Protein AF-A0A1F4QFS1-F1 (afdb_monomer_lite)

Radius of gyration: 15.16 Å; chains: 1; bounding box: 37×32×40 Å

pLDDT: mean 86.31, std 12.3, range [36.94, 94.0]

Foldseek 3Di:
DDPVVVVVVVVVVVVVVLVVVLVVCVVVVNQQAAPPPRDGADVVVCVVPVSDRHHPCVVCVVVVNPPDD

Sequence (69 aa):
MTQHDEVVKRRLADKSRALAEALERVREGTYGICQACGCRIPRRRLEAVPTATLCVSCQAQREGVAHAA

Secondary structure (DSSP, 8-state):
--HHHHHHHHHHHHHHHHHHHHHHHHHTT-TTB-TTT-PBPPHHHHHH-TT--S-HHHHHHHTT-----

Structure (mmCIF, N/CA/C/O backbone):
data_AF-A0A1F4QFS1-F1
#
_entry.id   AF-A0A1F4QFS1-F1
#
loop_
_atom_site.group_PDB
_atom_site.id
_atom_site.type_symbol
_atom_site.label_atom_id
_atom_site.label_alt_id
_atom_site.label_comp_id
_atom_site.label_asym_id
_atom_site.label_entity_id
_atom_site.label_seq_id
_atom_site.pdbx_PDB_ins_code
_atom_site.Cartn_x
_atom_site.Cartn_y
_atom_site.Cartn_z
_atom_site.occupancy
_atom_site.B_iso_or_equiv
_atom_site.auth_seq_id
_atom_site.auth_comp_id
_atom_site.auth_asym_id
_atom_site.auth_atom_id
_atom_site.pdbx_PDB_model_num
ATOM 1 N N . MET A 1 1 ? 22.266 -0.101 -27.052 1.00 53.81 1 MET A N 1
ATOM 2 C CA . MET A 1 1 ? 21.153 -0.352 -26.110 1.00 53.81 1 MET A CA 1
ATOM 3 C C . MET A 1 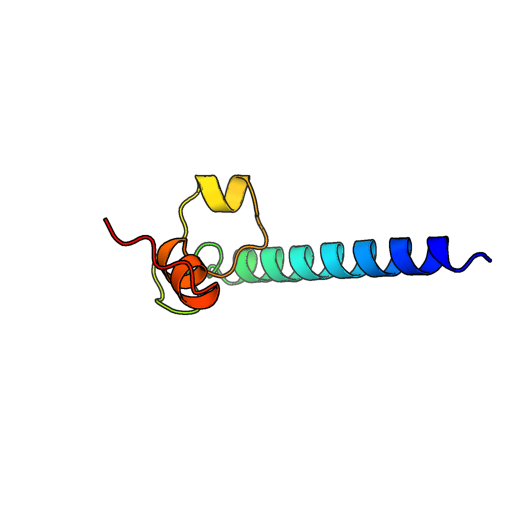1 ? 20.587 1.000 -25.718 1.00 53.81 1 MET A C 1
ATOM 5 O O . MET A 1 1 ? 21.332 1.829 -25.217 1.00 53.81 1 MET A O 1
ATOM 9 N N . THR A 1 2 ? 19.347 1.299 -26.095 1.00 74.75 2 THR A N 1
ATOM 10 C CA . THR A 1 2 ? 18.767 2.647 -25.991 1.00 74.75 2 THR A CA 1
ATOM 11 C C . THR A 1 2 ? 18.354 2.981 -24.561 1.00 74.75 2 THR A C 1
ATOM 13 O O . THR A 1 2 ? 17.810 2.136 -23.857 1.00 74.75 2 THR A O 1
ATOM 16 N N . GLN A 1 3 ? 18.540 4.240 -24.159 1.00 69.06 3 GLN A N 1
ATOM 17 C CA . GLN A 1 3 ? 18.258 4.769 -22.816 1.00 69.06 3 GLN A CA 1
ATOM 18 C C . GLN A 1 3 ? 16.829 4.495 -22.300 1.00 69.06 3 GLN A C 1
ATOM 20 O O . GLN A 1 3 ? 16.600 4.454 -21.095 1.00 69.06 3 GLN A O 1
ATOM 25 N N . HIS A 1 4 ? 15.875 4.258 -23.202 1.00 74.12 4 HIS A N 1
ATOM 26 C CA . HIS A 1 4 ? 14.494 3.909 -22.869 1.00 74.12 4 HIS A CA 1
ATOM 27 C C . HIS A 1 4 ? 14.360 2.521 -22.209 1.00 74.12 4 HIS A C 1
ATOM 29 O O . HIS A 1 4 ? 13.568 2.355 -21.284 1.00 74.12 4 HIS A O 1
ATOM 35 N N . ASP A 1 5 ? 15.155 1.540 -22.647 1.00 80.94 5 ASP A N 1
ATOM 36 C CA . ASP A 1 5 ? 15.065 0.143 -22.196 1.00 80.94 5 ASP A CA 1
ATOM 37 C C . ASP A 1 5 ? 15.511 -0.002 -20.729 1.00 80.94 5 ASP A C 1
ATOM 39 O O . ASP A 1 5 ? 14.879 -0.680 -19.919 1.00 80.94 5 ASP A O 1
ATOM 43 N N . GLU A 1 6 ? 16.544 0.749 -20.346 1.00 80.25 6 GLU A N 1
ATOM 44 C CA . GLU A 1 6 ? 17.075 0.781 -18.979 1.00 80.25 6 GLU A CA 1
ATOM 45 C C . GLU A 1 6 ? 16.084 1.396 -17.975 1.00 80.25 6 GLU A C 1
ATOM 47 O O . GLU A 1 6 ? 15.945 0.915 -16.847 1.00 80.25 6 GLU A O 1
ATOM 52 N N . VAL A 1 7 ? 15.317 2.414 -18.384 1.00 87.44 7 VAL A N 1
ATOM 53 C CA . VAL A 1 7 ? 14.264 3.000 -17.536 1.00 87.44 7 VAL A CA 1
ATOM 54 C C . VAL A 1 7 ? 13.131 2.000 -17.299 1.00 87.44 7 VAL A C 1
ATOM 56 O O . VAL A 1 7 ? 12.615 1.904 -16.181 1.00 87.44 7 VAL A O 1
ATOM 59 N N . VAL A 1 8 ? 12.751 1.234 -18.327 1.00 89.44 8 VAL A N 1
ATOM 60 C CA . VAL A 1 8 ? 11.716 0.196 -18.218 1.00 89.44 8 VAL A CA 1
ATOM 61 C C . VAL A 1 8 ? 12.171 -0.920 -17.277 1.00 89.44 8 VAL A C 1
ATOM 63 O O . VAL A 1 8 ? 11.428 -1.270 -16.356 1.00 89.44 8 VAL A O 1
ATOM 66 N N . LYS A 1 9 ? 13.406 -1.415 -17.435 1.00 89.50 9 LYS A N 1
ATOM 67 C CA . LYS A 1 9 ? 13.985 -2.430 -16.539 1.00 89.50 9 LYS A CA 1
ATOM 68 C C . LYS A 1 9 ? 13.997 -1.978 -15.087 1.00 89.50 9 LYS A C 1
ATOM 70 O O . LYS A 1 9 ? 13.553 -2.722 -14.216 1.00 89.50 9 LYS A O 1
ATOM 75 N N . ARG A 1 10 ? 14.441 -0.746 -14.823 1.00 89.94 10 ARG A N 1
ATOM 76 C CA . ARG A 1 10 ? 14.484 -0.203 -13.460 1.00 89.94 10 ARG A CA 1
ATOM 77 C C . ARG A 1 10 ? 13.099 -0.182 -12.817 1.00 89.94 10 ARG A C 1
ATOM 79 O O . ARG A 1 10 ? 12.927 -0.704 -11.721 1.00 89.94 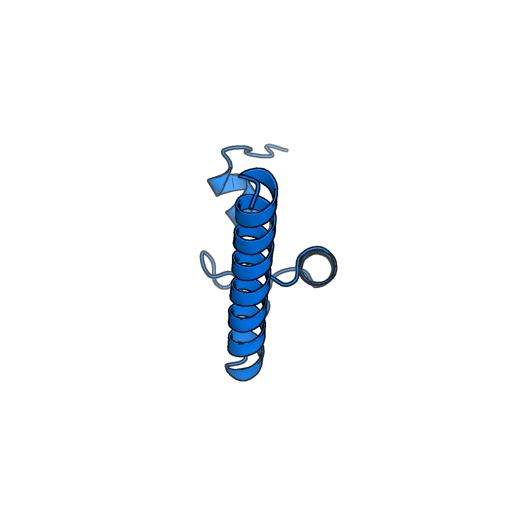10 ARG A O 1
ATOM 86 N N . ARG A 1 11 ? 12.092 0.348 -13.520 1.00 90.88 11 ARG A N 1
ATOM 87 C CA . ARG A 1 11 ? 10.710 0.402 -13.009 1.00 90.88 11 ARG A CA 1
ATOM 88 C C . ARG A 1 11 ? 10.136 -0.987 -12.739 1.00 90.88 11 ARG A C 1
ATOM 90 O O . ARG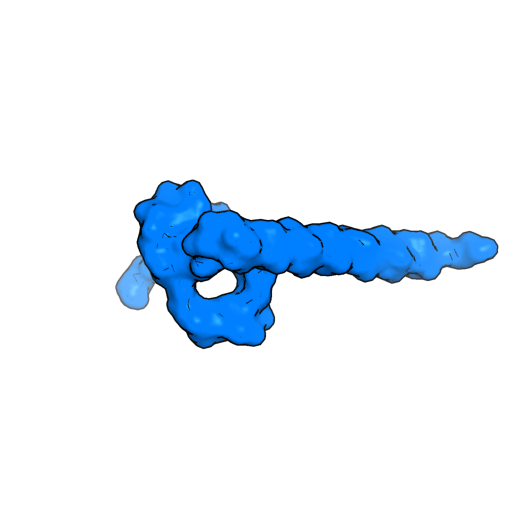 A 1 11 ? 9.381 -1.152 -11.782 1.00 90.88 11 ARG A O 1
ATOM 97 N N . LEU A 1 12 ? 10.459 -1.973 -13.577 1.00 90.88 12 LEU A N 1
ATOM 98 C CA . LEU A 1 12 ? 10.022 -3.351 -13.370 1.00 90.88 12 LEU A CA 1
ATOM 99 C C . LEU A 1 12 ? 10.674 -3.962 -12.123 1.00 90.88 12 LEU A C 1
ATOM 101 O O . LEU A 1 12 ? 9.969 -4.549 -11.305 1.00 90.88 12 LEU A O 1
ATOM 105 N N . ALA A 1 13 ? 11.981 -3.758 -11.946 1.00 91.75 13 ALA A N 1
ATOM 106 C CA . ALA A 1 13 ? 12.719 -4.223 -10.773 1.00 91.75 13 ALA A CA 1
ATOM 107 C C . ALA A 1 13 ? 12.227 -3.568 -9.468 1.00 91.75 13 ALA A C 1
ATOM 109 O O . ALA A 1 13 ? 12.111 -4.227 -8.436 1.00 91.75 13 ALA A O 1
ATOM 110 N N . ASP A 1 14 ? 11.884 -2.278 -9.506 1.00 92.75 14 ASP A N 1
ATOM 111 C CA . ASP A 1 14 ? 11.316 -1.580 -8.349 1.00 92.75 14 ASP A CA 1
ATOM 112 C C . ASP A 1 14 ? 9.942 -2.156 -7.966 1.00 92.75 14 ASP A C 1
ATOM 114 O O . ASP A 1 14 ? 9.668 -2.386 -6.786 1.00 92.75 14 ASP A O 1
ATOM 118 N N . LYS A 1 15 ? 9.093 -2.467 -8.957 1.00 90.62 15 LYS A N 1
ATOM 119 C CA . LYS A 1 15 ? 7.796 -3.125 -8.725 1.00 90.62 15 LYS A CA 1
ATOM 120 C C . LYS A 1 15 ? 7.952 -4.537 -8.163 1.00 90.62 15 LYS A C 1
ATOM 122 O O . LYS A 1 15 ? 7.230 -4.892 -7.234 1.00 90.62 15 LYS A O 1
ATOM 127 N N . SER A 1 16 ? 8.870 -5.340 -8.705 1.00 93.00 16 SER A N 1
ATOM 128 C CA . SER A 1 16 ? 9.096 -6.704 -8.214 1.00 93.00 16 SER A CA 1
ATOM 129 C C . SER A 1 16 ? 9.609 -6.700 -6.778 1.00 93.00 16 SER A C 1
ATOM 131 O O . SER A 1 16 ? 9.162 -7.512 -5.972 1.00 93.00 16 SER A O 1
ATOM 133 N N . ARG A 1 17 ? 10.490 -5.751 -6.435 1.00 93.62 17 ARG A N 1
ATOM 134 C CA . ARG A 1 17 ? 10.981 -5.575 -5.065 1.00 93.62 17 ARG A CA 1
ATOM 135 C C . ARG A 1 17 ? 9.845 -5.221 -4.105 1.00 93.62 17 ARG A C 1
ATOM 137 O O . ARG A 1 17 ? 9.669 -5.914 -3.110 1.00 93.62 17 ARG A O 1
ATOM 144 N N . ALA A 1 18 ? 9.003 -4.252 -4.466 1.00 91.88 18 ALA A N 1
ATOM 145 C CA . ALA A 1 18 ? 7.861 -3.863 -3.638 1.00 91.88 18 ALA A CA 1
ATOM 146 C C . ALA A 1 18 ? 6.864 -5.018 -3.403 1.00 91.88 18 ALA A C 1
ATOM 148 O O . ALA A 1 18 ? 6.272 -5.124 -2.328 1.00 91.88 18 ALA A O 1
ATOM 149 N N . LEU A 1 19 ? 6.675 -5.897 -4.395 1.00 93.06 19 LEU A N 1
ATOM 150 C CA . LEU A 1 19 ? 5.854 -7.103 -4.251 1.00 93.06 19 LEU A CA 1
ATOM 151 C C . LEU A 1 19 ? 6.520 -8.157 -3.361 1.00 93.06 19 LEU A C 1
ATOM 153 O O . LEU A 1 19 ? 5.838 -8.759 -2.536 1.00 93.06 19 LEU A O 1
ATOM 157 N N . ALA A 1 20 ? 7.832 -8.363 -3.489 1.00 93.69 20 ALA A N 1
ATOM 158 C CA . ALA A 1 20 ? 8.575 -9.270 -2.617 1.00 93.69 20 ALA A CA 1
ATOM 159 C C . ALA A 1 20 ? 8.477 -8.835 -1.145 1.00 93.69 20 ALA A C 1
ATOM 161 O O . ALA A 1 20 ? 8.182 -9.655 -0.281 1.00 93.69 20 ALA A O 1
ATOM 162 N N . GLU A 1 21 ? 8.610 -7.536 -0.870 1.00 92.50 21 GLU A N 1
ATOM 163 C CA . GLU A 1 21 ? 8.412 -6.972 0.472 1.00 92.50 21 GLU A CA 1
ATOM 164 C C . GLU A 1 21 ? 6.978 -7.178 0.983 1.00 92.50 21 GLU A C 1
ATOM 166 O O . GLU A 1 21 ? 6.761 -7.472 2.157 1.00 92.50 21 GLU A O 1
ATOM 171 N N . ALA A 1 22 ? 5.974 -7.038 0.112 1.00 90.50 22 ALA A N 1
ATOM 172 C CA . ALA A 1 22 ? 4.587 -7.305 0.478 1.00 90.50 22 ALA A CA 1
ATOM 173 C C . ALA A 1 22 ? 4.356 -8.780 0.839 1.00 90.50 22 ALA A C 1
ATOM 175 O O . ALA A 1 22 ? 3.660 -9.056 1.815 1.00 90.50 22 ALA A O 1
ATOM 176 N N . LEU A 1 23 ? 4.959 -9.713 0.096 1.00 93.00 23 LEU A N 1
ATOM 177 C CA . LEU A 1 23 ? 4.900 -11.146 0.392 1.00 93.00 23 LEU A CA 1
ATOM 178 C C . LEU A 1 23 ? 5.597 -11.492 1.709 1.00 93.00 23 LEU A C 1
ATOM 180 O O . LEU A 1 23 ? 5.096 -12.339 2.447 1.00 93.00 23 LEU A O 1
ATOM 184 N N . GLU A 1 24 ? 6.703 -10.827 2.036 1.00 93.75 24 GLU A N 1
ATOM 185 C CA . GLU A 1 24 ? 7.369 -11.044 3.321 1.00 93.75 24 GLU A CA 1
ATOM 186 C C . GLU A 1 24 ? 6.464 -10.631 4.487 1.00 93.75 24 GLU A C 1
ATOM 188 O O . GLU A 1 24 ? 6.241 -11.421 5.399 1.00 93.75 24 GLU A O 1
ATOM 193 N N . ARG A 1 25 ? 5.780 -9.485 4.383 1.00 90.56 25 ARG A N 1
ATOM 194 C CA . ARG A 1 25 ? 4.780 -9.079 5.387 1.00 90.56 25 ARG A CA 1
ATOM 195 C C . ARG A 1 25 ? 3.638 -10.083 5.537 1.00 90.56 25 ARG A C 1
ATOM 197 O O . ARG A 1 25 ? 3.066 -10.208 6.619 1.00 90.56 25 ARG A O 1
ATOM 204 N N . VAL A 1 26 ? 3.265 -10.788 4.464 1.00 90.81 26 VAL A N 1
ATOM 205 C CA . VAL A 1 26 ? 2.260 -11.864 4.542 1.00 90.81 26 VAL A CA 1
ATOM 206 C C . VAL A 1 26 ? 2.796 -13.015 5.384 1.00 90.81 26 VAL A C 1
ATOM 208 O O . VAL A 1 26 ? 2.074 -13.513 6.245 1.00 90.81 26 VAL A O 1
ATOM 211 N N . ARG A 1 27 ? 4.059 -13.402 5.181 1.00 92.62 27 ARG A N 1
ATOM 212 C CA . ARG A 1 27 ? 4.719 -14.457 5.965 1.00 92.62 27 ARG A CA 1
ATOM 213 C C . ARG A 1 27 ? 4.888 -14.069 7.431 1.00 92.62 27 ARG A C 1
ATOM 215 O O . ARG A 1 27 ? 4.673 -14.904 8.299 1.00 92.62 27 ARG A O 1
ATOM 222 N N . GLU A 1 28 ? 5.204 -12.807 7.705 1.00 92.06 28 GLU A N 1
ATOM 223 C CA . GLU A 1 28 ? 5.302 -12.260 9.064 1.00 92.06 28 GLU A CA 1
ATOM 224 C C . GLU A 1 28 ? 3.930 -12.045 9.732 1.00 92.06 28 GLU A C 1
ATOM 226 O O . GLU A 1 28 ? 3.858 -11.731 10.918 1.00 92.06 28 GLU A O 1
ATOM 231 N N . GLY A 1 29 ? 2.825 -12.174 8.988 1.00 89.50 29 GLY A N 1
ATOM 232 C CA . GLY A 1 29 ? 1.470 -11.928 9.492 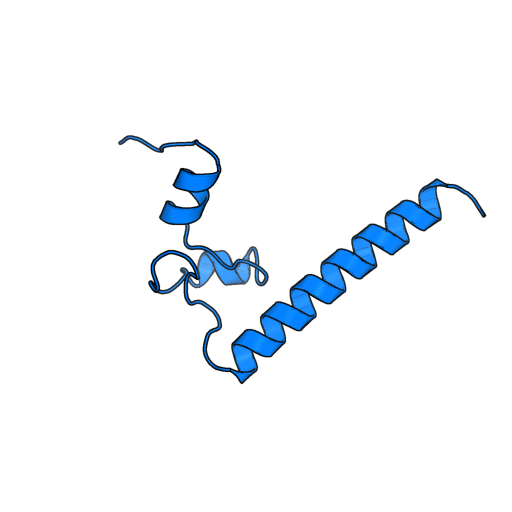1.00 89.50 29 GLY A CA 1
ATOM 233 C C . GLY A 1 29 ? 1.134 -10.447 9.717 1.00 89.50 29 GLY A C 1
ATOM 234 O O . GLY A 1 29 ? 0.082 -10.130 10.268 1.00 89.50 29 GLY A O 1
ATOM 235 N N . THR A 1 30 ? 1.995 -9.529 9.273 1.00 89.94 30 THR A N 1
ATOM 236 C CA . THR A 1 30 ? 1.805 -8.071 9.382 1.00 89.94 30 THR A CA 1
ATOM 237 C C . THR A 1 30 ? 1.149 -7.465 8.139 1.00 89.94 30 THR A C 1
ATOM 239 O O . THR A 1 30 ? 0.866 -6.264 8.086 1.00 89.94 30 THR A O 1
ATOM 242 N N . TYR A 1 31 ? 0.879 -8.279 7.115 1.00 92.12 31 TYR A N 1
ATOM 243 C CA . TYR A 1 31 ? 0.221 -7.825 5.897 1.00 92.12 31 TYR A CA 1
ATOM 244 C C . TYR A 1 31 ? -1.171 -7.260 6.171 1.00 92.12 31 TYR A C 1
ATOM 246 O O . TYR A 1 31 ? -1.992 -7.843 6.877 1.00 92.12 31 TYR A O 1
ATOM 254 N N . GLY A 1 32 ? -1.448 -6.106 5.567 1.00 90.75 32 GLY A N 1
ATOM 255 C CA . GLY A 1 32 ? -2.692 -5.389 5.800 1.00 90.75 32 GLY A CA 1
ATOM 256 C C . GLY A 1 32 ? -2.742 -4.660 7.140 1.00 90.75 32 GLY A C 1
ATOM 257 O O . GLY A 1 32 ? -3.828 -4.266 7.548 1.00 90.75 32 GLY A O 1
ATOM 258 N N . ILE A 1 33 ? -1.610 -4.436 7.813 1.00 93.94 33 ILE A N 1
ATOM 259 C CA . ILE A 1 33 ? -1.510 -3.536 8.967 1.00 93.94 33 ILE A CA 1
ATOM 260 C C . ILE A 1 33 ? -0.813 -2.241 8.542 1.00 93.94 33 ILE A C 1
ATOM 262 O O . ILE A 1 33 ? 0.218 -2.251 7.873 1.00 93.94 33 ILE A O 1
ATOM 266 N N . CYS A 1 34 ? -1.402 -1.104 8.909 1.00 94.00 34 CYS A N 1
ATOM 267 C CA . CYS A 1 34 ? -0.839 0.211 8.641 1.00 94.00 34 CYS A CA 1
ATOM 268 C C . CYS A 1 34 ? 0.430 0.423 9.472 1.00 94.00 34 CYS A C 1
ATOM 270 O O . CYS A 1 34 ? 0.369 0.401 10.698 1.00 94.00 34 CYS A O 1
ATOM 272 N N . GLN A 1 35 ? 1.550 0.732 8.821 1.00 90.88 35 GLN A N 1
ATOM 273 C CA . GLN A 1 35 ? 2.825 0.984 9.506 1.00 90.88 35 GLN A CA 1
ATOM 274 C C . GLN A 1 35 ? 2.848 2.289 10.322 1.00 90.88 35 GLN A C 1
ATOM 276 O O . GLN A 1 35 ? 3.727 2.464 11.156 1.00 90.88 35 GLN A O 1
ATOM 281 N N . ALA A 1 36 ? 1.907 3.212 10.088 1.00 92.12 36 ALA A N 1
ATOM 282 C CA . ALA A 1 36 ? 1.845 4.485 10.812 1.00 92.12 36 ALA A CA 1
ATOM 283 C C . ALA A 1 36 ? 0.927 4.441 12.042 1.00 92.12 36 ALA A C 1
ATOM 285 O O . ALA A 1 36 ? 1.279 4.986 13.080 1.00 92.12 36 ALA A O 1
ATOM 286 N N . CYS A 1 37 ? -0.251 3.818 11.932 1.00 92.75 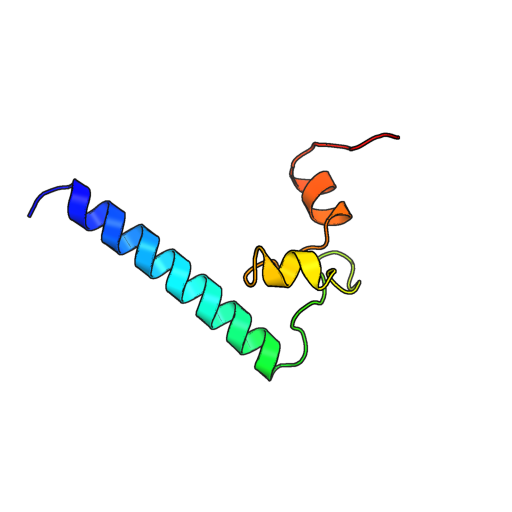37 CYS A N 1
ATOM 287 C CA . CYS A 1 37 ? -1.247 3.809 13.011 1.00 92.75 37 CYS A CA 1
ATOM 288 C C . CYS A 1 37 ? -1.554 2.418 13.584 1.00 92.75 37 CYS A C 1
ATOM 290 O O . CYS A 1 37 ? -2.323 2.318 14.532 1.00 92.75 37 CYS A O 1
ATOM 292 N N . GLY A 1 38 ? -1.032 1.338 12.995 1.00 91.25 38 GLY A N 1
ATOM 293 C CA . GLY A 1 38 ? -1.316 -0.036 13.427 1.00 91.25 38 GLY A CA 1
ATOM 294 C C . GLY A 1 38 ? -2.722 -0.550 13.088 1.00 91.25 38 GLY A C 1
ATOM 295 O O . GLY A 1 38 ? -3.037 -1.705 13.364 1.00 91.25 38 GLY A O 1
ATOM 296 N N . CYS A 1 39 ? -3.592 0.261 12.475 1.00 91.69 39 CYS A N 1
ATOM 297 C CA . CYS A 1 39 ? -4.928 -0.185 12.075 1.00 91.69 39 CYS A CA 1
ATOM 298 C C . CYS A 1 39 ? -4.884 -1.129 10.866 1.00 91.69 39 CYS A C 1
ATOM 300 O O . CYS A 1 39 ? -3.974 -1.064 10.036 1.00 91.69 39 CYS A O 1
ATOM 302 N N . ARG A 1 40 ? -5.930 -1.945 10.700 1.00 91.81 40 ARG A N 1
ATOM 303 C CA . ARG A 1 40 ? -6.087 -2.789 9.509 1.00 91.81 40 ARG A CA 1
ATOM 304 C C . ARG A 1 40 ? -6.342 -1.942 8.256 1.00 91.81 40 ARG A C 1
ATOM 306 O O . ARG A 1 40 ? -7.201 -1.062 8.244 1.00 91.81 40 ARG A O 1
ATOM 313 N N . ILE A 1 41 ? -5.608 -2.230 7.188 1.00 92.69 41 ILE A N 1
ATOM 314 C CA . ILE A 1 41 ? -5.793 -1.661 5.855 1.00 92.69 41 ILE A CA 1
ATOM 315 C C . ILE A 1 41 ? -7.014 -2.346 5.216 1.00 92.69 41 ILE A C 1
ATOM 317 O O . ILE A 1 41 ? -7.096 -3.577 5.230 1.00 92.69 41 ILE A O 1
ATOM 321 N N . PRO A 1 42 ? -7.967 -1.589 4.641 1.00 90.00 42 PRO A N 1
ATOM 322 C CA . PRO A 1 42 ? -9.147 -2.168 4.005 1.00 90.00 42 PRO A CA 1
ATOM 323 C C . PRO A 1 42 ? -8.774 -3.142 2.885 1.00 90.00 42 PRO A C 1
ATOM 325 O O . PRO A 1 42 ? -7.939 -2.815 2.039 1.00 90.00 42 PRO A O 1
ATOM 328 N N . ARG A 1 43 ? -9.448 -4.299 2.817 1.00 89.44 43 ARG A N 1
ATOM 329 C CA . ARG A 1 43 ? -9.157 -5.333 1.805 1.00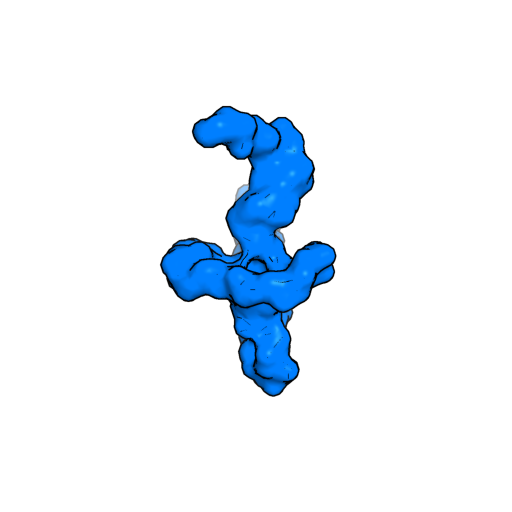 89.44 43 ARG A CA 1
ATOM 330 C C . ARG A 1 43 ? -9.254 -4.797 0.376 1.00 89.44 43 ARG A C 1
ATOM 332 O O . ARG A 1 43 ? -8.320 -4.990 -0.389 1.00 89.44 43 ARG A O 1
ATOM 339 N N . ARG A 1 44 ? -10.273 -3.975 0.092 1.00 90.56 44 ARG A N 1
ATOM 340 C CA . ARG A 1 44 ? -10.456 -3.287 -1.200 1.00 90.56 44 ARG A CA 1
ATOM 341 C C . ARG A 1 44 ? -9.217 -2.504 -1.647 1.00 90.56 44 ARG A C 1
ATOM 343 O O . ARG A 1 44 ? -8.926 -2.433 -2.836 1.00 90.56 44 ARG A O 1
ATOM 350 N N . ARG A 1 45 ? -8.476 -1.913 -0.700 1.00 89.25 45 ARG A N 1
ATOM 351 C CA . ARG A 1 45 ? -7.232 -1.190 -0.991 1.00 89.25 45 ARG A CA 1
ATOM 352 C C . ARG A 1 45 ? -6.084 -2.146 -1.289 1.00 89.25 45 ARG A C 1
ATOM 354 O O . ARG A 1 45 ? -5.322 -1.864 -2.199 1.00 89.25 45 ARG A O 1
ATOM 361 N N . LEU A 1 46 ? -5.966 -3.244 -0.548 1.00 89.94 46 LEU A N 1
ATOM 362 C CA . LEU A 1 46 ? -4.947 -4.270 -0.791 1.00 89.94 46 LEU A CA 1
ATOM 363 C C . LEU A 1 46 ? -5.193 -5.015 -2.112 1.00 89.94 46 LEU A C 1
ATOM 365 O O . LEU A 1 46 ? -4.242 -5.402 -2.777 1.00 89.94 46 LEU A O 1
ATOM 369 N N . GLU A 1 47 ? -6.454 -5.174 -2.517 1.00 89.50 47 GLU A N 1
ATOM 370 C CA . GLU A 1 47 ? -6.839 -5.739 -3.816 1.00 89.50 47 GLU A CA 1
ATOM 371 C C . GLU A 1 47 ? -6.444 -4.808 -4.975 1.00 89.50 47 GLU A C 1
ATOM 373 O O . GLU A 1 47 ? -5.941 -5.273 -5.993 1.00 89.50 47 GLU A O 1
ATOM 378 N N . ALA A 1 48 ? -6.613 -3.490 -4.812 1.00 91.69 48 ALA A N 1
ATOM 379 C CA . ALA A 1 48 ? -6.195 -2.503 -5.811 1.00 91.69 48 ALA A CA 1
ATOM 380 C C . ALA A 1 48 ? -4.674 -2.252 -5.817 1.00 91.69 48 ALA A C 1
ATOM 382 O O . ALA A 1 48 ? -4.071 -2.073 -6.873 1.00 91.69 48 ALA A O 1
ATOM 383 N N . VAL A 1 49 ? -4.055 -2.201 -4.635 1.00 90.94 49 VAL A N 1
ATOM 384 C CA . VAL A 1 49 ? -2.633 -1.902 -4.425 1.00 90.94 49 VAL A CA 1
ATOM 385 C C . VAL A 1 49 ? -2.082 -2.825 -3.326 1.00 90.94 49 VAL A C 1
ATOM 387 O O . VAL A 1 49 ? -2.061 -2.449 -2.150 1.00 90.94 49 VAL A O 1
ATOM 390 N N . PRO A 1 50 ? -1.589 -4.025 -3.680 1.00 89.00 50 PRO A N 1
ATOM 391 C CA . PRO A 1 50 ? -1.107 -5.012 -2.706 1.00 89.00 50 PRO A CA 1
ATOM 392 C C . PRO A 1 50 ? 0.187 -4.587 -2.001 1.00 89.00 50 PRO A C 1
ATOM 394 O O . PRO A 1 50 ? 0.523 -5.074 -0.927 1.00 89.00 50 PRO A O 1
ATOM 397 N N . THR A 1 51 ? 0.919 -3.631 -2.567 1.00 91.50 51 THR A N 1
ATOM 398 C CA . THR A 1 51 ? 2.135 -3.078 -1.960 1.00 91.50 51 THR A CA 1
ATOM 399 C C . THR A 1 51 ? 1.847 -1.985 -0.927 1.00 91.50 51 THR A C 1
ATOM 401 O O . THR A 1 51 ? 2.787 -1.461 -0.330 1.00 91.50 51 THR A O 1
ATOM 404 N N . ALA A 1 52 ? 0.575 -1.638 -0.682 1.00 90.94 52 ALA A N 1
ATOM 405 C CA . ALA A 1 52 ? 0.197 -0.583 0.250 1.00 90.94 52 ALA A CA 1
ATOM 406 C C . ALA A 1 52 ? 0.634 -0.900 1.692 1.00 90.94 52 ALA A C 1
ATOM 408 O O . ALA A 1 52 ? 0.302 -1.946 2.245 1.00 90.94 52 ALA A O 1
ATOM 409 N N . THR A 1 53 ? 1.339 0.046 2.315 1.00 92.50 53 THR A N 1
ATOM 410 C CA . THR A 1 53 ? 1.830 -0.050 3.701 1.00 92.50 53 THR A CA 1
ATOM 411 C C . THR A 1 53 ? 1.070 0.836 4.689 1.00 92.50 53 THR A C 1
ATOM 413 O O . THR A 1 53 ? 1.250 0.722 5.901 1.00 92.50 53 THR A O 1
ATOM 416 N N . LEU A 1 54 ? 0.208 1.727 4.191 1.00 92.38 54 LEU A N 1
ATOM 417 C CA . LEU A 1 54 ? -0.527 2.714 4.983 1.00 92.38 54 LEU A CA 1
ATOM 418 C C . LEU A 1 54 ? -2.037 2.595 4.760 1.00 92.38 54 LEU A C 1
ATOM 420 O O . LEU A 1 54 ? -2.491 2.226 3.676 1.00 92.38 54 LEU A O 1
ATOM 424 N N . CYS A 1 55 ? -2.830 2.951 5.774 1.00 91.75 55 CYS A N 1
ATOM 425 C CA . CYS A 1 55 ? -4.281 3.088 5.641 1.00 91.75 55 CYS A CA 1
ATOM 426 C C . CYS A 1 55 ? -4.652 4.364 4.861 1.00 91.75 55 CYS A C 1
ATOM 428 O O . CYS A 1 55 ? -3.800 5.212 4.586 1.00 91.75 55 CYS A O 1
ATOM 430 N N . VAL A 1 56 ? -5.917 4.485 4.433 1.00 90.00 56 VAL A N 1
ATOM 431 C CA . VAL A 1 56 ? -6.385 5.620 3.601 1.00 90.00 56 VAL A CA 1
ATOM 432 C C . VAL A 1 56 ? -6.180 6.940 4.331 1.00 90.00 56 VAL A C 1
ATOM 434 O O . VAL A 1 56 ? -5.584 7.850 3.771 1.00 90.00 56 VAL A O 1
ATOM 437 N N . SER A 1 57 ? -6.538 6.993 5.611 1.00 89.94 57 SER A N 1
ATOM 438 C CA . SER A 1 57 ? -6.387 8.187 6.442 1.00 89.94 57 SER A CA 1
ATOM 439 C C . SER A 1 57 ? -4.926 8.605 6.639 1.00 89.94 57 SER A C 1
ATOM 441 O O . SER A 1 57 ? -4.617 9.789 6.567 1.00 89.94 57 SER A O 1
ATOM 443 N N . CYS A 1 58 ? -4.002 7.665 6.880 1.00 92.44 58 CYS A N 1
ATOM 444 C CA . CYS A 1 58 ? -2.574 7.984 7.029 1.00 92.44 58 CYS A CA 1
ATOM 445 C C . CYS A 1 58 ? -1.922 8.371 5.698 1.00 92.44 58 CYS A C 1
ATOM 447 O O . CYS A 1 58 ? -1.041 9.225 5.677 1.00 92.44 58 CYS A O 1
ATOM 449 N N . GLN A 1 59 ? -2.351 7.752 4.595 1.00 90.00 59 GLN A N 1
ATOM 450 C CA . GLN A 1 59 ? -1.890 8.122 3.259 1.00 90.00 59 GLN A CA 1
ATOM 451 C C . GLN A 1 59 ? -2.338 9.546 2.909 1.00 90.00 59 GLN A C 1
ATOM 453 O O . GLN A 1 59 ? -1.497 10.365 2.560 1.00 90.00 59 GLN A O 1
ATOM 458 N N . ALA A 1 60 ? -3.622 9.860 3.105 1.00 89.38 60 ALA A N 1
ATOM 459 C CA . ALA A 1 60 ? -4.181 11.187 2.857 1.00 89.38 60 ALA A CA 1
ATOM 460 C C . ALA A 1 60 ? -3.465 12.276 3.678 1.00 89.38 60 ALA A C 1
ATOM 462 O O . ALA A 1 60 ? -3.091 13.317 3.143 1.00 89.38 60 ALA A O 1
ATOM 463 N N . GLN A 1 61 ? -3.178 11.995 4.956 1.00 89.62 61 GLN A N 1
ATOM 464 C CA . GLN A 1 61 ? -2.382 12.886 5.809 1.00 89.62 61 GLN A CA 1
ATOM 465 C C . GLN A 1 61 ? -0.964 13.121 5.267 1.00 89.62 61 GLN A C 1
ATOM 467 O O . GLN A 1 61 ? -0.479 14.247 5.317 1.00 89.62 61 GLN A O 1
ATOM 472 N N . ARG A 1 62 ? -0.294 12.089 4.731 1.00 88.56 62 ARG A N 1
ATOM 473 C CA . ARG A 1 62 ? 1.048 12.229 4.135 1.00 88.56 62 ARG A CA 1
ATOM 474 C C . ARG A 1 62 ? 1.048 13.006 2.826 1.00 88.56 62 ARG A C 1
ATOM 476 O O . ARG A 1 62 ? 2.008 13.714 2.549 1.00 88.56 62 ARG A O 1
ATOM 483 N N . GLU A 1 63 ? 0.004 12.852 2.024 1.00 87.31 63 GLU A N 1
ATOM 484 C CA . GLU A 1 63 ? -0.133 13.537 0.736 1.00 87.31 63 GLU A CA 1
ATOM 485 C C . GLU A 1 63 ? -0.563 15.002 0.907 1.00 87.31 63 GLU A C 1
ATOM 487 O O . GLU A 1 63 ? -0.655 15.732 -0.075 1.00 87.31 63 GLU A O 1
ATOM 492 N N . GLY A 1 64 ? -0.827 15.447 2.144 1.00 79.69 64 GLY A N 1
ATOM 493 C CA . GLY A 1 64 ? -1.314 16.797 2.440 1.00 79.69 64 GLY A CA 1
ATOM 494 C C . GLY A 1 64 ? -2.739 17.043 1.945 1.00 79.69 64 GLY A C 1
ATOM 495 O O . GLY A 1 64 ? -3.275 18.136 2.110 1.00 79.69 64 GLY A O 1
ATOM 496 N N . VAL A 1 65 ? -3.380 16.020 1.375 1.00 66.44 65 VAL A N 1
ATOM 497 C CA . VAL A 1 65 ? -4.780 16.050 0.979 1.00 66.44 65 VAL A CA 1
ATOM 498 C C . VAL A 1 65 ? -5.586 15.696 2.220 1.00 66.44 65 VAL A C 1
ATOM 500 O O . VAL A 1 65 ? -6.058 14.574 2.397 1.00 66.44 65 VAL A O 1
ATOM 503 N N . ALA A 1 66 ? -5.702 16.658 3.133 1.00 53.81 66 ALA A N 1
ATOM 504 C CA . ALA A 1 66 ? -6.705 16.595 4.179 1.00 53.81 66 ALA A CA 1
ATOM 505 C C . ALA A 1 66 ? -8.073 16.555 3.487 1.00 53.81 66 ALA A C 1
ATOM 507 O O . ALA A 1 66 ? -8.576 17.578 3.028 1.00 53.81 66 ALA A O 1
ATOM 508 N N . HIS A 1 67 ? -8.671 15.370 3.370 1.00 46.94 67 HIS A N 1
ATOM 509 C CA . HIS A 1 67 ? -10.100 15.279 3.106 1.00 46.94 67 HIS A CA 1
ATOM 510 C C . HIS A 1 67 ? -10.798 15.723 4.394 1.00 46.94 67 HIS A C 1
ATOM 512 O O . HIS A 1 67 ? -11.056 14.929 5.297 1.00 46.94 67 HIS A O 1
ATOM 518 N N . ALA A 1 68 ? -10.951 17.038 4.534 1.00 44.03 68 ALA A N 1
ATOM 519 C CA . ALA A 1 68 ? -11.879 17.623 5.473 1.00 44.03 68 ALA A CA 1
ATOM 520 C C . ALA A 1 68 ? -13.291 17.431 4.905 1.00 44.03 68 ALA A C 1
ATOM 522 O O . ALA A 1 68 ? -13.540 17.845 3.773 1.00 44.03 68 ALA A O 1
ATOM 523 N N . ALA A 1 69 ? -14.156 16.863 5.751 1.00 36.94 69 ALA A N 1
ATOM 524 C CA . ALA A 1 69 ? -15.596 16.631 5.591 1.00 36.94 69 ALA A CA 1
ATOM 525 C C . ALA A 1 69 ? -16.011 15.464 4.677 1.00 36.94 69 ALA A C 1
ATOM 527 O O . ALA A 1 69 ? -15.837 15.542 3.444 1.00 36.94 69 ALA A O 1
#